Protein AF-A0A3M0KLU4-F1 (afdb_monomer)

Nearest PDB structures (foldseek):
  6gza-assembly1_A  TM=9.338E-01  e=3.106E-05  Murine leukemia virus
  6gza-assembly1_B  TM=9.332E-01  e=1.269E-04  Murine leukemia virus
  6hww-assembly1_A  TM=8.211E-01  e=1.194E-04  Murine leukemia virus
  6hwx-assembly1_A  TM=8.532E-01  e=1.947E-04  Murine leukemia virus

Foldseek 3Di:
DADPLHQLVNVLVVLQVCCVPPVVDHCPDPVNVLVSQVCSLVVDDPQLNVQCVPDPPSSPDDPVVSSVSSNVRSVVVVVVVVVVVVVVVVVVVVVVVVVPPDPDDDDDDDDDDDDDDDDDDDDDPDPFPAAPPPRHGDDYVVPDPVNVVVVVVVVVVVVVVCVVVPPDDDD

Mean predicted aligned error: 17.85 Å

Sequence (171 aa):
MQGKDETPATWLNRLKRNFQLYSSIDPDSPEGQVLLKTQFVTKSWPDIRRKLEKIEDWQEKDVNELLREALKVYLRREEEKTKTKAKIMVAVAREAIQDQNPPNRRSTKSGGGRALPPWKTPGRPGEDRKCFYCGEVGHIRRECQKLSFDEAITKEQDALEKLLKGENNED

InterPro domains:
  IPR001878 Zinc finger, CCHC-type [PF00098] (129-146)
  IPR001878 Zinc finger, CCHC-type [PS50158] (129-146)
  IPR001878 Zinc finger, CCHC-type [SM00343] (130-146)
  IPR003036 Core shell protein Gag P30 [PF02093] (2-74)
  IPR036875 Zinc finger, CCHC-type superfamily [SSF57756] (113-146)
  IPR050462 Retroviral Gag-Pol polyproteins [PTHR33166] (2-148)

pLDDT: mean 75.51, std 19.07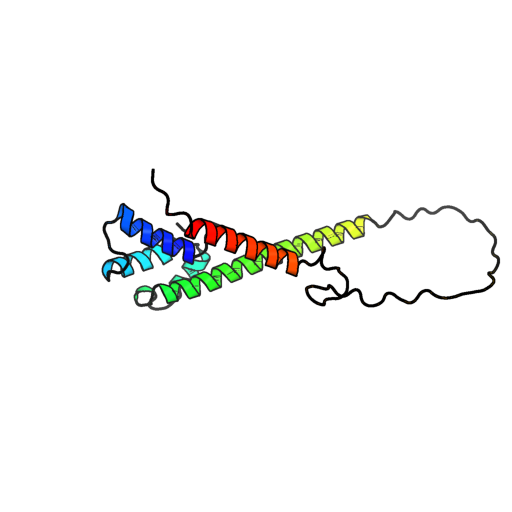, range [30.05, 95.0]

Organism: NCBI:txid333673

Radius of gyration: 29.0 Å; Cα contacts (8 Å, |Δi|>4): 102; chains: 1; bounding box: 78×50×72 Å

Structure (mmCIF, N/CA/C/O backbone):
data_AF-A0A3M0KLU4-F1
#
_entry.id   AF-A0A3M0KLU4-F1
#
loop_
_atom_site.group_PDB
_atom_site.id
_atom_site.type_symbol
_atom_site.label_atom_id
_atom_site.label_alt_id
_atom_site.label_comp_id
_atom_site.label_asym_id
_atom_site.label_entity_id
_atom_site.label_seq_id
_atom_site.pdbx_PDB_ins_code
_atom_site.Cartn_x
_atom_site.Cartn_y
_atom_site.Cartn_z
_atom_site.occupancy
_atom_site.B_iso_or_equiv
_atom_site.auth_seq_id
_atom_site.auth_comp_id
_atom_site.auth_asym_id
_atom_site.auth_atom_id
_atom_site.pdbx_PDB_model_num
ATOM 1 N N . MET A 1 1 ? -11.276 -1.135 -2.687 1.00 83.62 1 MET A N 1
ATOM 2 C CA . MET A 1 1 ? -10.111 -1.995 -2.986 1.00 83.62 1 MET A CA 1
ATOM 3 C C . MET A 1 1 ? -8.923 -1.106 -3.281 1.00 83.62 1 MET A C 1
ATOM 5 O O . MET A 1 1 ? -9.127 -0.023 -3.831 1.00 83.62 1 MET A O 1
ATOM 9 N N . GLN A 1 2 ? -7.732 -1.552 -2.886 1.00 85.06 2 GLN A N 1
ATOM 10 C CA . GLN A 1 2 ? -6.460 -0.902 -3.194 1.00 85.06 2 GLN A CA 1
ATOM 11 C C . GLN A 1 2 ? -6.192 -0.946 -4.709 1.00 85.06 2 GLN A C 1
ATOM 13 O O . GLN A 1 2 ? -6.394 -1.982 -5.347 1.00 85.06 2 GLN A O 1
ATOM 18 N N . GLY A 1 3 ? -5.769 0.176 -5.296 1.00 83.44 3 GLY A N 1
ATOM 19 C CA . GLY A 1 3 ? -5.416 0.280 -6.717 1.00 83.44 3 GLY A CA 1
ATOM 20 C C . GLY A 1 3 ? -4.165 -0.530 -7.087 1.00 83.44 3 GLY A C 1
ATOM 21 O O . GLY A 1 3 ? -3.377 -0.885 -6.216 1.00 83.44 3 GLY A O 1
ATOM 22 N N . LYS A 1 4 ? -3.976 -0.857 -8.376 1.00 79.44 4 LYS A N 1
ATOM 23 C CA . LYS A 1 4 ? -2.871 -1.717 -8.876 1.00 79.44 4 LYS A CA 1
ATOM 24 C C . LYS A 1 4 ? -1.473 -1.186 -8.553 1.00 79.44 4 LYS A C 1
ATOM 26 O O . LYS A 1 4 ? -0.615 -1.973 -8.163 1.00 79.44 4 LYS A O 1
ATOM 31 N N . ASP A 1 5 ? -1.298 0.123 -8.670 1.00 79.88 5 ASP A N 1
ATOM 32 C CA . ASP A 1 5 ? -0.042 0.835 -8.417 1.00 79.88 5 ASP A CA 1
ATOM 33 C C . ASP A 1 5 ? -0.189 1.818 -7.232 1.00 79.88 5 ASP A C 1
ATOM 35 O O . ASP A 1 5 ? 0.628 2.709 -7.028 1.00 79.88 5 ASP A O 1
ATOM 39 N N . GLU A 1 6 ? -1.261 1.679 -6.441 1.00 88.44 6 GLU A N 1
ATOM 40 C CA . GLU A 1 6 ? -1.506 2.522 -5.269 1.00 88.44 6 GLU A CA 1
ATOM 41 C C . GLU A 1 6 ? -0.712 1.993 -4.072 1.00 88.44 6 GLU A C 1
ATOM 43 O O . GLU A 1 6 ? -0.865 0.834 -3.662 1.00 88.44 6 GLU A O 1
ATOM 48 N N . THR A 1 7 ? 0.107 2.854 -3.466 1.00 92.62 7 THR A N 1
ATOM 49 C CA . THR A 1 7 ? 0.863 2.468 -2.274 1.00 92.62 7 THR A CA 1
ATOM 50 C C . THR A 1 7 ? -0.085 2.177 -1.101 1.00 92.62 7 THR A C 1
ATOM 52 O O . THR A 1 7 ? -1.144 2.804 -0.981 1.00 92.62 7 THR A O 1
ATOM 55 N N . PRO A 1 8 ? 0.285 1.268 -0.182 1.00 92.00 8 PRO A N 1
ATOM 56 C CA . PRO A 1 8 ? -0.486 1.024 1.036 1.00 92.00 8 PRO A CA 1
ATOM 57 C C . PRO A 1 8 ? -0.787 2.292 1.855 1.00 92.00 8 PRO A C 1
ATOM 59 O O . PRO A 1 8 ? -1.856 2.390 2.450 1.00 92.00 8 PRO A O 1
ATOM 62 N N . ALA A 1 9 ? 0.112 3.282 1.852 1.00 92.38 9 ALA A N 1
ATOM 63 C CA . ALA A 1 9 ? -0.086 4.548 2.560 1.00 92.38 9 ALA A CA 1
ATOM 64 C C . ALA A 1 9 ? -1.163 5.415 1.893 1.00 92.38 9 ALA A C 1
ATOM 66 O O . ALA A 1 9 ? -2.067 5.916 2.561 1.00 92.38 9 ALA A O 1
ATOM 67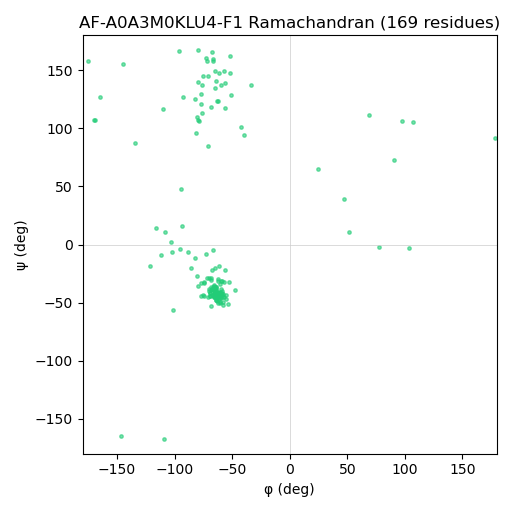 N N . THR A 1 10 ? -1.116 5.539 0.563 1.00 94.12 10 THR A N 1
ATOM 68 C CA . THR A 1 10 ? -2.145 6.245 -0.213 1.00 94.12 10 THR A CA 1
ATOM 69 C C . THR A 1 10 ? -3.515 5.592 -0.019 1.00 94.12 10 THR A C 1
ATOM 71 O O . THR A 1 10 ? -4.505 6.284 0.223 1.00 94.12 10 THR A O 1
ATOM 74 N N . TRP A 1 11 ? -3.555 4.256 -0.027 1.00 93.56 11 TRP A N 1
ATOM 75 C CA . TRP A 1 11 ? -4.765 3.482 0.240 1.00 93.56 11 TRP A CA 1
ATOM 76 C C . TRP A 1 11 ? -5.332 3.738 1.641 1.00 93.56 11 TRP A C 1
ATOM 78 O O . TRP A 1 11 ? -6.535 3.964 1.778 1.00 93.56 11 TRP A O 1
ATOM 88 N N . LEU A 1 12 ? -4.483 3.765 2.673 1.00 93.19 12 LEU A N 1
ATOM 89 C CA . LEU A 1 12 ? -4.901 4.067 4.043 1.00 93.19 12 LEU A CA 1
ATOM 90 C C . LEU A 1 12 ? -5.486 5.482 4.165 1.00 93.19 12 LEU A C 1
ATOM 92 O O . LEU A 1 12 ? -6.552 5.657 4.753 1.00 93.19 12 LEU A O 1
ATOM 96 N N . ASN A 1 13 ? -4.838 6.481 3.566 1.00 92.62 13 ASN A N 1
ATOM 97 C CA . ASN A 1 13 ? -5.328 7.862 3.578 1.00 92.62 13 ASN A CA 1
ATOM 98 C C . ASN A 1 13 ? -6.681 7.991 2.869 1.00 92.62 13 ASN A C 1
ATOM 100 O O . ASN A 1 13 ? -7.589 8.663 3.360 1.00 92.62 13 ASN A O 1
ATOM 104 N N . ARG A 1 14 ? -6.850 7.301 1.736 1.00 93.00 14 ARG A N 1
ATOM 105 C CA . ARG A 1 14 ? -8.124 7.252 1.014 1.00 93.00 14 ARG A CA 1
ATOM 106 C C . ARG A 1 14 ? -9.215 6.556 1.822 1.00 93.00 14 ARG A C 1
ATOM 108 O O . ARG A 1 14 ? -10.357 7.005 1.802 1.00 93.00 14 ARG A O 1
ATOM 115 N N . LEU A 1 15 ? -8.877 5.493 2.552 1.00 92.19 15 LEU A N 1
ATOM 116 C CA . LEU A 1 15 ? -9.804 4.859 3.487 1.00 92.19 15 LEU A CA 1
ATOM 117 C C . LEU A 1 15 ? -10.243 5.832 4.583 1.00 92.19 15 LEU A C 1
ATOM 119 O O . LEU A 1 15 ? -11.445 5.999 4.759 1.00 92.19 15 LEU A O 1
ATOM 123 N N . LYS A 1 16 ? -9.313 6.520 5.256 1.00 91.38 16 LYS A N 1
ATOM 124 C CA . LYS A 1 16 ? -9.658 7.518 6.284 1.00 91.38 16 LYS A CA 1
ATOM 125 C C . LYS A 1 16 ? -10.600 8.600 5.739 1.00 91.38 16 LYS A C 1
ATOM 127 O O . LYS A 1 16 ? -11.644 8.852 6.334 1.00 91.38 16 LYS A O 1
ATOM 132 N N . ARG A 1 17 ? -10.300 9.152 4.556 1.00 91.44 17 ARG A N 1
ATOM 133 C CA . ARG A 1 17 ? -11.172 10.129 3.874 1.00 91.44 17 ARG A CA 1
ATOM 134 C C . ARG A 1 17 ? -12.555 9.562 3.550 1.00 91.44 17 ARG A C 1
ATOM 136 O O . ARG A 1 17 ? -13.554 10.242 3.742 1.00 91.44 17 ARG A O 1
ATOM 143 N N . ASN A 1 18 ? -12.644 8.314 3.092 1.00 91.50 18 ASN A N 1
ATOM 144 C CA . ASN A 1 18 ? -13.935 7.690 2.790 1.00 91.50 18 ASN A CA 1
ATOM 145 C C . ASN A 1 18 ? -14.816 7.524 4.034 1.00 91.50 18 ASN A C 1
ATOM 147 O O . ASN A 1 18 ? -16.031 7.671 3.935 1.00 91.50 18 ASN A O 1
ATOM 151 N N . PHE A 1 19 ? -14.230 7.214 5.190 1.00 89.31 19 PHE A N 1
ATOM 152 C CA . PHE A 1 19 ? -14.987 7.090 6.438 1.00 89.31 19 PHE A CA 1
ATOM 153 C C . PHE A 1 19 ? -15.579 8.436 6.856 1.00 89.31 19 PHE A C 1
ATOM 155 O O . PHE A 1 19 ? -16.765 8.502 7.182 1.00 89.31 19 PHE A O 1
ATOM 162 N N . GLN A 1 20 ? -14.783 9.500 6.726 1.00 88.69 20 GLN A N 1
ATOM 163 C CA . GLN A 1 20 ? -15.208 10.873 6.991 1.00 88.69 20 GLN A CA 1
ATOM 164 C C . GLN A 1 20 ? -16.315 11.333 6.030 1.00 88.69 20 GLN A C 1
ATOM 166 O O . GLN A 1 20 ? -17.288 11.937 6.466 1.00 88.69 20 GLN A O 1
ATOM 171 N N . LEU A 1 21 ? -16.196 11.020 4.735 1.00 88.06 21 LEU A N 1
ATOM 172 C CA . LEU A 1 21 ? -17.136 11.491 3.711 1.00 88.06 21 LEU A CA 1
ATOM 173 C C . LEU A 1 21 ? -18.444 10.697 3.651 1.00 88.06 21 LEU A C 1
ATOM 175 O O . LEU A 1 21 ? -19.489 11.271 3.360 1.00 88.06 21 LEU A O 1
ATOM 179 N N . TYR A 1 22 ? -18.395 9.381 3.876 1.00 85.38 22 TYR A N 1
ATOM 180 C CA . TYR A 1 22 ? -19.521 8.495 3.554 1.00 85.38 22 TYR A CA 1
ATOM 181 C C . TYR A 1 22 ? -20.073 7.706 4.738 1.00 85.38 22 TYR A C 1
ATOM 183 O O . TYR A 1 22 ? -21.181 7.187 4.635 1.00 85.38 22 TYR A O 1
ATOM 191 N N . SER A 1 23 ? -19.325 7.570 5.836 1.00 78.31 23 SER A N 1
ATOM 192 C CA . SER A 1 23 ? -19.722 6.693 6.943 1.00 78.31 23 SER A CA 1
ATOM 193 C C . SER A 1 23 ? -20.087 7.439 8.222 1.00 78.31 23 SER A C 1
ATOM 195 O O . SER A 1 23 ? -20.572 6.792 9.145 1.00 78.31 23 SER A O 1
ATOM 197 N N . SER A 1 24 ? -19.854 8.756 8.320 1.00 82.31 24 SER A N 1
ATOM 198 C CA . SER A 1 24 ? -19.978 9.554 9.562 1.00 82.31 24 SER A CA 1
ATOM 199 C C . SER A 1 24 ? -19.213 8.991 10.777 1.00 82.31 24 SER A C 1
ATOM 201 O O . SER A 1 24 ? -19.393 9.456 11.896 1.00 82.31 24 SER A O 1
ATOM 203 N N . ILE A 1 25 ? -18.353 7.991 10.558 1.00 87.12 25 ILE A N 1
ATOM 204 C CA . ILE A 1 25 ? -17.528 7.355 11.581 1.00 87.12 25 ILE A CA 1
ATOM 205 C C . ILE A 1 25 ? -16.195 8.084 11.588 1.00 87.12 25 ILE A C 1
ATOM 207 O O . ILE A 1 25 ? -15.544 8.199 10.545 1.00 87.12 25 ILE A O 1
ATOM 211 N N . ASP A 1 26 ? -15.784 8.538 12.767 1.00 87.69 26 ASP A N 1
ATOM 212 C CA . ASP A 1 26 ? -14.455 9.098 12.954 1.00 87.69 26 ASP A CA 1
ATOM 213 C C . ASP A 1 26 ? -13.406 7.977 12.821 1.00 87.69 26 ASP A C 1
ATOM 215 O O . ASP A 1 26 ? -13.436 7.020 13.599 1.00 87.69 26 ASP A O 1
ATOM 219 N N . PRO A 1 27 ? -12.486 8.040 11.837 1.00 86.88 27 PRO A N 1
ATOM 220 C CA . PRO A 1 27 ? -11.443 7.031 11.669 1.00 86.88 27 PRO A CA 1
ATOM 221 C C . PRO A 1 27 ? -10.496 6.916 12.870 1.00 86.88 27 PRO A C 1
ATOM 223 O O . PRO A 1 27 ? -9.805 5.901 12.972 1.00 86.88 27 PRO A O 1
ATOM 226 N N . ASP A 1 28 ? -10.446 7.923 13.745 1.00 86.94 28 ASP A N 1
ATOM 227 C CA . ASP A 1 28 ? -9.604 7.905 14.938 1.00 86.94 28 ASP A CA 1
ATOM 228 C C . ASP A 1 28 ? -10.364 7.438 16.204 1.00 86.94 28 ASP A C 1
ATOM 230 O O . ASP A 1 28 ? -9.730 7.206 17.236 1.00 86.94 28 ASP A O 1
ATOM 234 N N . SER A 1 29 ? -11.682 7.182 16.123 1.00 91.19 29 SER A N 1
ATOM 235 C CA . SER A 1 29 ? -12.431 6.528 17.209 1.00 91.19 29 SER A CA 1
ATOM 236 C C . SER A 1 29 ? -12.073 5.037 17.331 1.00 91.19 29 SER A C 1
ATOM 238 O O . SER A 1 29 ? -11.635 4.422 16.353 1.00 91.19 29 SER A O 1
ATOM 240 N N . PRO A 1 30 ? -12.290 4.399 18.498 1.00 89.62 30 PRO A N 1
ATOM 241 C CA . PRO A 1 30 ? -12.036 2.967 18.678 1.00 89.62 30 PRO A CA 1
ATOM 242 C C . PRO A 1 30 ? -12.779 2.083 17.662 1.00 89.62 30 PRO A C 1
ATOM 244 O O . PRO A 1 30 ? -12.196 1.173 17.069 1.00 89.62 30 PRO A O 1
ATOM 247 N N . GLU A 1 31 ? -14.051 2.378 17.403 1.00 89.50 31 GLU A N 1
ATOM 248 C CA . GLU A 1 31 ? -14.897 1.656 16.449 1.00 89.50 31 GLU A CA 1
ATOM 249 C C . GLU A 1 31 ? -14.433 1.905 15.009 1.00 89.50 31 GLU A C 1
ATOM 251 O O . GLU A 1 31 ? -14.342 0.972 14.201 1.00 89.50 31 GLU A O 1
ATOM 256 N N . GLY A 1 32 ? -14.081 3.159 14.702 1.00 91.38 32 GLY A N 1
ATOM 257 C CA . GLY A 1 32 ? -13.517 3.557 13.420 1.00 91.38 32 GLY A CA 1
ATOM 258 C C . GLY A 1 32 ? -12.210 2.842 13.120 1.00 91.38 32 GLY A C 1
ATOM 259 O O . GLY A 1 32 ? -12.055 2.310 12.024 1.00 91.38 32 GLY A O 1
ATOM 260 N N . GLN A 1 33 ? -11.316 2.722 14.100 1.00 91.62 33 GLN A N 1
ATOM 261 C CA . GLN A 1 33 ? -10.042 2.014 13.971 1.00 91.62 33 GLN A CA 1
ATOM 262 C C . GLN A 1 33 ? -10.226 0.520 13.691 1.00 91.62 33 GLN A C 1
ATOM 264 O O . GLN A 1 33 ? -9.534 -0.040 12.837 1.00 91.62 33 GLN A O 1
ATOM 269 N N . VAL A 1 34 ? -11.169 -0.145 14.365 1.00 92.44 34 VAL A N 1
ATOM 270 C CA . VAL A 1 34 ? -11.466 -1.569 14.118 1.00 92.44 34 VAL A CA 1
ATOM 271 C C . VAL A 1 34 ? -11.942 -1.777 12.681 1.00 92.44 34 VAL A C 1
ATOM 273 O O . VAL A 1 34 ? -11.440 -2.654 11.964 1.00 92.44 34 VAL A O 1
ATOM 276 N N . LEU A 1 35 ? -12.875 -0.941 12.222 1.00 92.69 35 LEU A N 1
ATOM 277 C CA . LEU A 1 35 ? -13.406 -1.031 10.867 1.00 92.69 35 LEU A CA 1
ATOM 278 C C . LEU A 1 35 ? -12.362 -0.604 9.820 1.00 92.69 35 LEU A C 1
ATOM 280 O O . LEU A 1 35 ? -12.246 -1.254 8.780 1.00 92.69 35 LEU A O 1
ATOM 284 N N . LEU A 1 36 ? -11.550 0.417 10.106 1.00 93.12 36 LEU A N 1
ATOM 285 C CA . LEU A 1 36 ? -10.457 0.891 9.257 1.00 93.12 36 LEU A CA 1
ATOM 286 C C . LEU A 1 36 ? -9.418 -0.209 9.044 1.00 93.12 36 LEU A C 1
ATOM 288 O O . LEU A 1 36 ? -9.086 -0.506 7.897 1.00 93.12 36 LEU A O 1
ATOM 292 N N . LYS A 1 37 ? -8.955 -0.865 10.115 1.00 94.00 37 LYS A N 1
ATOM 293 C CA . LYS A 1 37 ? -8.020 -2.000 10.038 1.00 94.00 37 LYS A CA 1
ATOM 294 C C . LYS A 1 37 ? -8.618 -3.160 9.252 1.00 94.00 37 LYS A C 1
ATOM 296 O O . LYS A 1 37 ? -7.977 -3.690 8.343 1.00 94.00 37 LYS A O 1
ATOM 301 N N . THR A 1 38 ? -9.872 -3.506 9.535 1.00 94.38 38 THR A N 1
ATOM 302 C CA . THR A 1 38 ? -10.587 -4.567 8.814 1.00 94.38 38 THR A CA 1
ATOM 303 C C . THR A 1 38 ? -10.663 -4.272 7.321 1.00 94.38 38 THR A C 1
ATOM 305 O O . THR A 1 38 ? -10.374 -5.136 6.487 1.00 94.38 38 THR A O 1
ATOM 308 N N . GLN A 1 39 ? -10.998 -3.035 6.956 1.00 94.06 39 GLN A N 1
ATOM 309 C CA . GLN A 1 39 ? -11.126 -2.643 5.562 1.00 94.06 39 GLN A CA 1
ATOM 310 C C . GLN A 1 39 ? -9.769 -2.487 4.873 1.00 94.06 39 GLN A C 1
ATOM 312 O O . GLN A 1 39 ? -9.633 -2.837 3.700 1.00 94.06 39 GLN A O 1
ATOM 317 N N . PHE A 1 40 ? -8.748 -2.045 5.607 1.00 95.00 40 PHE A N 1
ATOM 318 C CA . PHE A 1 40 ? -7.370 -2.010 5.142 1.00 95.00 40 PHE A CA 1
ATOM 319 C C . PHE A 1 40 ? -6.907 -3.409 4.737 1.00 95.00 40 PHE A C 1
ATOM 321 O O . PHE A 1 40 ? -6.492 -3.583 3.595 1.00 95.00 40 PHE A O 1
ATOM 328 N N . VAL A 1 41 ? -7.067 -4.421 5.593 1.00 94.62 41 VAL A N 1
ATOM 329 C CA . VAL A 1 41 ? -6.631 -5.799 5.305 1.00 94.62 41 VAL A CA 1
ATOM 330 C C . VAL A 1 41 ? -7.466 -6.451 4.203 1.00 94.62 41 VAL A C 1
ATOM 332 O O . VAL A 1 41 ? -6.922 -6.926 3.205 1.00 94.62 41 VAL A O 1
ATOM 335 N N . THR A 1 42 ? -8.793 -6.456 4.338 1.00 94.25 42 THR A N 1
ATOM 336 C CA . THR A 1 42 ? -9.679 -7.224 3.440 1.00 94.25 42 THR A CA 1
ATOM 337 C C . THR A 1 42 ? -9.726 -6.680 2.012 1.00 94.25 42 THR A C 1
ATOM 339 O O . THR A 1 42 ? -9.944 -7.446 1.070 1.00 94.25 42 THR A O 1
ATOM 342 N N . LYS A 1 43 ? -9.516 -5.369 1.830 1.00 94.75 43 LYS A N 1
ATOM 343 C CA . LYS A 1 43 ? -9.535 -4.699 0.519 1.00 94.75 43 LYS A CA 1
ATOM 344 C C . LYS A 1 43 ? -8.137 -4.379 -0.022 1.00 94.75 43 LYS A C 1
ATOM 346 O O . LYS A 1 43 ? -8.060 -3.773 -1.096 1.00 94.75 43 LYS A O 1
ATOM 351 N N . SER A 1 44 ? -7.074 -4.760 0.691 1.00 94.69 44 SER A N 1
ATOM 352 C CA . SER A 1 44 ? -5.696 -4.734 0.183 1.00 94.69 44 SER A CA 1
ATOM 353 C C . SER A 1 44 ? -5.488 -5.755 -0.935 1.00 94.69 44 SER A C 1
ATOM 355 O O . SER A 1 44 ? -6.290 -6.673 -1.132 1.00 94.69 44 SER A O 1
ATOM 357 N N . TRP A 1 45 ? -4.378 -5.616 -1.663 1.00 93.62 45 TRP A N 1
ATOM 358 C CA . TRP A 1 45 ? -3.981 -6.606 -2.665 1.00 93.62 45 TRP A CA 1
ATOM 359 C C . TRP A 1 45 ? -3.823 -8.017 -2.082 1.00 93.62 45 TRP A C 1
ATOM 361 O O . TRP A 1 45 ? -3.412 -8.149 -0.931 1.00 93.62 45 TRP A O 1
ATOM 371 N N . PRO A 1 46 ? -4.072 -9.090 -2.862 1.00 93.25 46 PRO A N 1
ATOM 372 C CA . PRO A 1 46 ? -4.056 -10.458 -2.346 1.00 93.25 46 PRO A CA 1
ATOM 373 C C . PRO A 1 46 ? -2.759 -10.915 -1.668 1.00 93.25 46 PRO A C 1
ATOM 375 O O . PRO A 1 46 ? -2.819 -11.758 -0.783 1.00 93.25 46 PRO A O 1
ATOM 378 N N . ASP A 1 47 ? -1.590 -10.441 -2.088 1.00 92.62 47 ASP A N 1
ATOM 379 C CA . ASP A 1 47 ? -0.295 -10.750 -1.459 1.00 92.62 47 ASP A CA 1
ATOM 380 C C . ASP A 1 47 ? -0.085 -9.996 -0.138 1.00 92.62 47 ASP A C 1
ATOM 382 O O . ASP A 1 47 ? 0.337 -10.605 0.843 1.00 92.62 47 ASP A O 1
ATOM 386 N N . ILE A 1 48 ? -0.428 -8.705 -0.094 1.00 93.69 48 ILE A N 1
ATOM 387 C CA . ILE A 1 48 ? -0.424 -7.878 1.116 1.00 93.69 48 ILE A CA 1
ATOM 388 C C . ILE A 1 48 ? -1.418 -8.461 2.114 1.00 93.69 48 ILE A C 1
ATOM 390 O O . ILE A 1 48 ? -1.049 -8.763 3.242 1.00 93.69 48 ILE A O 1
ATOM 394 N N . ARG A 1 49 ? -2.651 -8.718 1.676 1.00 94.56 49 ARG A N 1
ATOM 395 C CA . ARG A 1 49 ? -3.697 -9.354 2.475 1.00 94.56 49 ARG A CA 1
ATOM 396 C C . ARG A 1 49 ? -3.217 -10.681 3.063 1.00 94.56 49 ARG A C 1
ATOM 398 O O . ARG A 1 49 ? -3.263 -10.843 4.274 1.00 94.56 49 ARG A O 1
ATOM 405 N N . ARG A 1 50 ? -2.657 -11.580 2.241 1.00 94.62 50 ARG A N 1
ATOM 406 C CA . ARG A 1 50 ? -2.078 -12.856 2.706 1.00 94.62 50 ARG A CA 1
ATOM 407 C C . ARG A 1 50 ? -0.954 -12.676 3.727 1.00 94.62 50 ARG A C 1
ATOM 409 O O . ARG A 1 50 ? -0.745 -13.560 4.552 1.00 94.62 50 ARG A O 1
ATOM 416 N N . LYS A 1 51 ? -0.179 -11.591 3.647 1.00 94.44 51 LYS A N 1
ATOM 417 C CA . LYS A 1 51 ? 0.863 -11.280 4.632 1.00 94.44 51 LYS A CA 1
ATOM 418 C C . LYS A 1 51 ? 0.259 -10.771 5.938 1.00 94.44 51 LYS A C 1
ATOM 420 O O . LYS A 1 51 ? 0.701 -11.222 6.987 1.00 94.44 51 LYS A O 1
ATOM 425 N N . LEU A 1 52 ? -0.719 -9.868 5.868 1.00 94.88 52 LEU A N 1
ATOM 426 C CA . LEU A 1 52 ? -1.364 -9.273 7.039 1.00 94.88 52 LEU A CA 1
ATOM 427 C C . LEU A 1 52 ? -2.233 -10.285 7.795 1.00 94.88 52 LEU A C 1
ATOM 429 O O . LEU A 1 52 ? -2.153 -10.343 9.011 1.00 94.88 52 LEU A O 1
ATOM 433 N N . GLU A 1 53 ? -2.971 -11.150 7.094 1.00 93.44 53 GLU A N 1
ATOM 434 C CA . GLU A 1 53 ? -3.780 -12.222 7.707 1.00 93.44 53 GLU A CA 1
ATOM 435 C C . GLU A 1 53 ? -2.932 -13.278 8.440 1.00 93.44 53 GLU A C 1
ATOM 437 O O . GLU A 1 53 ? -3.448 -13.992 9.291 1.00 93.44 53 GLU A O 1
ATOM 442 N N . LYS A 1 54 ? -1.634 -13.391 8.125 1.00 94.62 54 LYS A N 1
ATOM 443 C CA . LYS A 1 54 ? -0.696 -14.279 8.836 1.00 94.62 54 LYS A CA 1
ATOM 444 C C . LYS A 1 54 ? -0.143 -13.680 10.124 1.00 94.62 54 LYS A C 1
ATOM 446 O O . LYS A 1 54 ? 0.550 -14.379 10.856 1.00 94.62 54 LYS A O 1
ATOM 451 N N . ILE A 1 55 ? -0.347 -12.387 10.347 1.00 92.38 55 ILE A N 1
ATOM 452 C CA . ILE A 1 55 ? 0.067 -11.743 11.583 1.00 92.38 55 ILE A CA 1
ATOM 453 C C . ILE A 1 55 ? -0.965 -12.130 12.644 1.00 92.38 55 ILE A C 1
ATOM 455 O O . ILE A 1 55 ? -2.153 -11.867 12.474 1.00 92.38 55 ILE A O 1
ATOM 459 N N . GLU A 1 56 ? -0.505 -12.777 13.710 1.00 87.31 56 GLU A N 1
ATOM 460 C CA . GLU A 1 56 ? -1.341 -13.121 14.861 1.00 87.31 56 GLU A CA 1
ATOM 461 C C . GLU A 1 56 ? -1.924 -11.844 15.479 1.00 87.31 56 GLU A C 1
ATOM 463 O O . GLU A 1 56 ? -1.246 -10.810 15.533 1.00 87.31 56 GLU A O 1
ATOM 468 N N . ASP A 1 57 ? -3.210 -11.903 15.826 1.00 91.81 57 ASP A N 1
ATOM 469 C CA . ASP A 1 57 ? -3.980 -10.804 16.413 1.00 91.81 57 ASP A CA 1
ATOM 470 C C . ASP A 1 57 ? -3.813 -9.461 15.686 1.00 91.81 57 ASP A C 1
ATOM 472 O O . ASP A 1 57 ? -3.767 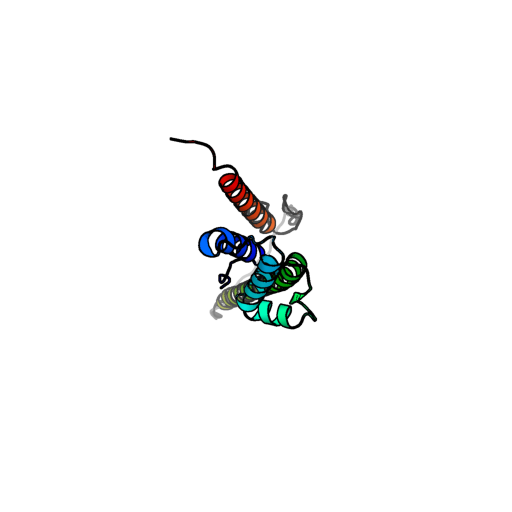-8.387 16.285 1.00 91.81 57 ASP A O 1
ATOM 476 N N . TRP A 1 58 ? -3.754 -9.485 14.347 1.00 92.44 58 TRP A N 1
ATOM 477 C CA . TRP A 1 58 ? -3.610 -8.267 13.539 1.00 92.44 58 TRP A CA 1
ATOM 478 C C . TRP A 1 58 ? -4.714 -7.227 13.801 1.00 92.44 58 TRP A C 1
ATOM 480 O O . TRP A 1 58 ? -4.512 -6.041 13.539 1.00 92.44 58 TRP A O 1
ATOM 490 N N . GLN A 1 59 ? -5.868 -7.652 14.324 1.00 91.31 59 GLN A N 1
ATOM 491 C CA . GLN A 1 59 ? -6.963 -6.777 14.745 1.00 91.31 59 GLN A CA 1
ATOM 492 C C . GLN A 1 59 ? -6.635 -5.966 16.002 1.00 91.31 59 GLN A C 1
ATOM 494 O O . GLN A 1 59 ? -7.151 -4.858 16.140 1.00 91.31 59 GLN A O 1
ATOM 499 N N . GLU A 1 60 ? -5.775 -6.465 16.886 1.00 90.38 60 GLU A N 1
ATOM 500 C CA . GLU A 1 60 ? -5.325 -5.752 18.088 1.00 90.38 60 GLU A CA 1
ATOM 501 C C . GLU A 1 60 ? -4.135 -4.833 17.798 1.00 90.38 60 GLU A C 1
ATOM 503 O O . GLU A 1 60 ? -3.910 -3.850 18.500 1.00 90.38 60 GLU A O 1
ATOM 508 N N . LYS A 1 61 ? -3.418 -5.087 16.700 1.00 90.94 61 LYS A N 1
ATOM 509 C CA . LYS A 1 61 ? -2.280 -4.267 16.278 1.00 90.94 61 LYS A CA 1
ATOM 510 C C . LYS A 1 61 ? -2.671 -2.859 15.857 1.00 90.94 61 LYS A C 1
ATOM 512 O O . LYS A 1 61 ? -3.801 -2.578 15.442 1.00 90.94 61 LYS A O 1
ATOM 517 N N . ASP A 1 62 ? -1.682 -1.974 15.917 1.00 90.94 62 ASP A N 1
ATOM 518 C CA . ASP A 1 62 ? -1.812 -0.609 15.430 1.00 90.94 62 ASP A CA 1
ATOM 519 C C . ASP A 1 62 ? -1.866 -0.569 13.895 1.00 90.94 62 ASP A C 1
ATOM 521 O O . ASP A 1 62 ? -1.182 -1.327 13.196 1.00 90.94 62 ASP A O 1
ATOM 525 N N . VAL A 1 63 ? -2.652 0.363 13.352 1.00 91.12 63 VAL A N 1
ATOM 526 C CA . VAL A 1 63 ? -2.799 0.522 11.900 1.00 91.12 63 VAL A CA 1
ATOM 527 C C . VAL A 1 63 ? -1.462 0.831 11.217 1.00 91.12 63 VAL A C 1
ATOM 529 O O . VAL A 1 63 ? -1.225 0.374 10.097 1.00 91.12 63 VAL A O 1
ATOM 532 N N . ASN A 1 64 ? -0.540 1.524 11.895 1.00 89.75 64 ASN A N 1
ATOM 533 C CA . ASN A 1 64 ? 0.787 1.808 11.355 1.00 89.75 64 ASN A CA 1
ATOM 534 C C . ASN A 1 64 ? 1.672 0.559 11.311 1.00 89.75 64 ASN A C 1
ATOM 536 O O . ASN A 1 64 ? 2.546 0.455 10.452 1.00 89.75 64 ASN A O 1
ATOM 540 N N . GLU A 1 65 ? 1.465 -0.408 12.207 1.00 91.50 65 GLU A N 1
ATOM 541 C CA . GLU A 1 65 ? 2.186 -1.680 12.156 1.00 91.50 65 GLU A CA 1
ATOM 542 C C . GLU A 1 65 ? 1.749 -2.508 10.944 1.00 91.50 65 GLU A C 1
ATOM 544 O O . GLU A 1 65 ? 2.595 -2.988 10.184 1.00 91.50 65 GLU A O 1
ATOM 549 N N . LEU A 1 66 ? 0.437 -2.577 10.697 1.00 93.44 66 LEU A N 1
ATOM 550 C CA . LEU A 1 66 ? -0.112 -3.195 9.488 1.00 93.44 66 LEU A CA 1
ATOM 551 C C . LEU A 1 66 ? 0.380 -2.475 8.227 1.00 93.44 66 LEU A C 1
ATOM 553 O O . LEU A 1 66 ? 0.758 -3.121 7.248 1.00 93.44 66 LEU A O 1
ATOM 557 N N . LEU A 1 67 ? 0.439 -1.141 8.255 1.00 93.44 67 LEU A N 1
ATOM 558 C CA . LEU A 1 67 ? 0.961 -0.340 7.152 1.00 93.44 67 LEU A CA 1
ATOM 559 C C . LEU A 1 67 ? 2.435 -0.654 6.856 1.00 93.44 67 LEU A C 1
ATOM 561 O O . LEU A 1 67 ? 2.796 -0.822 5.690 1.00 93.44 67 LEU A O 1
ATOM 565 N N . ARG A 1 68 ? 3.287 -0.770 7.883 1.00 90.44 68 ARG A N 1
ATOM 566 C CA . ARG A 1 68 ? 4.713 -1.109 7.720 1.00 90.44 68 ARG A CA 1
ATOM 567 C C . ARG A 1 68 ? 4.904 -2.467 7.048 1.00 90.44 68 ARG A C 1
ATOM 569 O O . ARG A 1 68 ? 5.698 -2.585 6.113 1.00 90.44 68 ARG A O 1
ATOM 576 N N . GLU A 1 69 ? 4.165 -3.485 7.482 1.00 93.38 69 GLU A N 1
ATOM 577 C CA . GLU A 1 69 ? 4.236 -4.814 6.864 1.00 93.38 69 GLU A CA 1
ATOM 578 C C . GLU A 1 69 ? 3.678 -4.815 5.434 1.00 93.38 69 GLU A C 1
ATOM 580 O O . GLU A 1 69 ? 4.268 -5.433 4.542 1.00 93.38 69 GLU A O 1
ATOM 585 N N . ALA A 1 70 ? 2.606 -4.062 5.174 1.00 93.19 70 ALA A N 1
ATOM 586 C CA . ALA A 1 70 ? 2.068 -3.889 3.828 1.00 93.19 70 ALA A CA 1
ATOM 587 C C . ALA A 1 70 ? 3.071 -3.210 2.881 1.00 93.19 70 ALA A C 1
ATOM 589 O O . ALA A 1 70 ? 3.268 -3.673 1.754 1.00 93.19 70 ALA A O 1
ATOM 590 N N . LEU A 1 71 ? 3.745 -2.148 3.338 1.00 92.38 71 LEU A N 1
ATOM 591 C CA . LEU A 1 71 ? 4.771 -1.438 2.567 1.00 92.38 71 LEU A CA 1
ATOM 592 C C . LEU A 1 71 ? 5.953 -2.345 2.227 1.00 92.38 71 LEU A C 1
ATOM 594 O O . LEU A 1 71 ? 6.416 -2.341 1.089 1.00 92.38 71 LEU A O 1
ATOM 598 N N . LYS A 1 72 ? 6.400 -3.180 3.170 1.00 92.00 72 LYS A N 1
ATOM 599 C CA . LYS A 1 72 ? 7.477 -4.152 2.935 1.00 92.00 72 LYS A CA 1
ATOM 600 C C . LYS A 1 72 ? 7.140 -5.116 1.791 1.00 92.00 72 LYS A C 1
ATOM 602 O O . LYS A 1 72 ? 7.988 -5.392 0.945 1.00 92.00 72 LYS A O 1
ATOM 607 N N . VAL A 1 73 ? 5.902 -5.615 1.741 1.00 92.56 73 VAL A N 1
ATOM 608 C CA . VAL A 1 73 ? 5.442 -6.497 0.653 1.00 92.56 73 VAL A CA 1
ATOM 609 C C . VAL A 1 73 ? 5.328 -5.741 -0.668 1.00 92.56 73 VAL A C 1
ATOM 611 O O . VAL A 1 73 ? 5.786 -6.246 -1.692 1.00 92.56 73 VAL A O 1
ATOM 614 N N . TYR A 1 74 ? 4.765 -4.532 -0.643 1.00 91.94 74 TYR A N 1
ATOM 615 C CA . TYR A 1 74 ? 4.636 -3.682 -1.826 1.00 91.94 74 TYR A CA 1
ATOM 616 C C . TYR A 1 74 ? 5.998 -3.377 -2.465 1.00 91.94 74 TYR A C 1
ATOM 618 O O . TYR A 1 74 ? 6.185 -3.600 -3.658 1.00 91.94 74 TYR A O 1
ATOM 626 N N . LEU A 1 75 ? 6.977 -2.944 -1.667 1.00 90.12 75 LEU A N 1
ATOM 627 C CA . LEU A 1 75 ? 8.316 -2.618 -2.159 1.00 90.12 75 LEU A CA 1
ATOM 628 C C . LEU A 1 75 ? 9.037 -3.848 -2.712 1.00 90.12 75 LEU A C 1
ATOM 630 O O . LEU A 1 75 ? 9.626 -3.776 -3.786 1.00 90.12 75 LEU A O 1
ATOM 634 N N . ARG A 1 76 ? 8.919 -5.003 -2.044 1.00 89.88 76 ARG A N 1
ATOM 635 C CA . ARG A 1 76 ? 9.473 -6.267 -2.553 1.00 89.88 76 ARG A CA 1
ATOM 636 C C . ARG A 1 76 ? 8.879 -6.648 -3.913 1.00 89.88 76 ARG A C 1
ATOM 638 O O . ARG A 1 76 ? 9.586 -7.162 -4.775 1.00 89.88 76 ARG A O 1
ATOM 645 N N . ARG A 1 77 ? 7.581 -6.414 -4.120 1.00 88.06 77 ARG A N 1
ATOM 646 C CA . ARG A 1 77 ? 6.924 -6.645 -5.413 1.00 88.06 77 ARG A CA 1
ATOM 647 C C . ARG A 1 77 ? 7.463 -5.697 -6.488 1.00 88.06 77 ARG A C 1
ATOM 649 O O . ARG A 1 77 ? 7.742 -6.153 -7.596 1.00 88.06 77 ARG A O 1
ATOM 656 N N . GLU A 1 78 ? 7.605 -4.410 -6.182 1.00 87.12 78 GLU A N 1
ATOM 657 C CA . GLU A 1 78 ? 8.141 -3.436 -7.140 1.00 87.12 78 GLU A CA 1
ATOM 658 C C . GLU A 1 78 ? 9.607 -3.730 -7.494 1.00 87.12 78 GLU A C 1
ATOM 660 O O . GLU A 1 78 ? 9.982 -3.645 -8.663 1.00 87.12 78 GLU A O 1
ATOM 665 N N . GLU A 1 79 ? 10.415 -4.192 -6.538 1.00 85.69 79 GLU A N 1
ATOM 666 C CA . GLU A 1 79 ? 11.780 -4.666 -6.794 1.00 85.69 79 GLU A CA 1
ATOM 667 C C . GLU A 1 79 ? 11.808 -5.881 -7.741 1.00 85.69 79 GLU A C 1
ATOM 669 O O . GLU A 1 79 ? 12.570 -5.916 -8.706 1.00 85.69 79 GLU A O 1
ATOM 674 N N . GLU A 1 80 ? 10.935 -6.872 -7.544 1.00 85.06 80 GLU A N 1
ATOM 675 C CA . GLU A 1 80 ? 10.855 -8.019 -8.459 1.00 85.06 80 GLU A CA 1
ATOM 676 C C . GLU A 1 80 ? 10.362 -7.613 -9.859 1.00 85.06 80 GLU A C 1
ATOM 678 O O . GLU A 1 80 ? 10.842 -8.135 -10.872 1.00 85.06 80 GLU A O 1
ATOM 683 N N . LYS A 1 81 ? 9.451 -6.637 -9.951 1.00 84.06 81 LYS A N 1
ATOM 684 C CA . LYS A 1 81 ? 8.967 -6.076 -11.222 1.00 84.06 81 LYS A CA 1
ATOM 685 C C . LYS A 1 81 ? 10.091 -5.352 -11.968 1.00 84.06 81 LYS A C 1
ATOM 687 O O . LYS A 1 81 ? 10.256 -5.577 -13.169 1.00 84.06 81 LYS A O 1
ATOM 692 N N . THR A 1 82 ? 10.891 -4.529 -11.286 1.00 82.44 82 THR A N 1
ATOM 693 C CA . THR A 1 82 ? 12.041 -3.832 -11.895 1.00 82.44 82 THR A CA 1
ATOM 694 C C . THR A 1 82 ? 13.141 -4.809 -12.298 1.00 82.44 82 THR A C 1
ATOM 696 O O . THR A 1 82 ? 13.622 -4.754 -13.429 1.00 82.44 82 THR A O 1
ATOM 699 N N . LYS A 1 83 ? 13.465 -5.786 -11.446 1.00 85.75 83 LYS A N 1
ATOM 700 C CA . LYS A 1 83 ? 14.427 -6.855 -11.744 1.00 85.75 83 LYS A CA 1
ATOM 701 C C . LYS A 1 83 ? 14.006 -7.705 -12.940 1.00 85.75 83 LYS A C 1
ATOM 703 O O . LYS A 1 83 ? 14.837 -8.041 -13.782 1.00 85.75 83 LYS A O 1
ATOM 708 N N . THR A 1 84 ? 12.724 -8.047 -13.043 1.00 84.38 84 THR A N 1
ATOM 709 C CA . THR A 1 84 ? 12.192 -8.810 -14.182 1.00 84.38 84 THR A CA 1
ATOM 710 C C . THR A 1 84 ? 12.278 -8.000 -15.471 1.00 84.38 84 THR A C 1
ATOM 712 O O . THR A 1 84 ? 12.770 -8.511 -16.475 1.00 84.38 84 THR A O 1
ATOM 715 N N . LYS A 1 85 ? 11.896 -6.717 -15.437 1.00 81.44 85 LYS A N 1
ATOM 716 C CA . LYS A 1 85 ? 12.070 -5.805 -16.578 1.00 81.4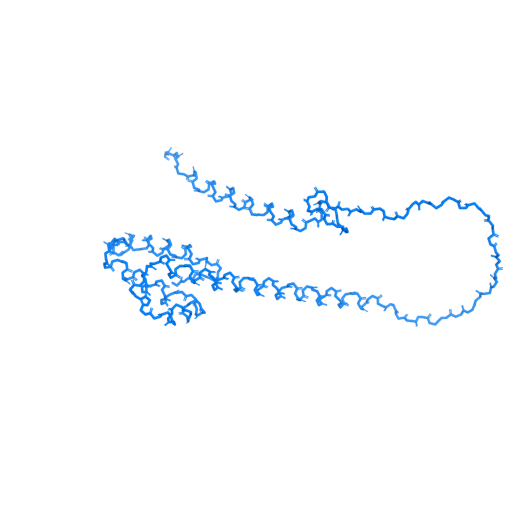4 85 LYS A CA 1
ATOM 717 C C . LYS A 1 85 ? 13.537 -5.712 -17.009 1.00 81.44 85 LYS A C 1
ATOM 719 O O . LYS A 1 85 ? 13.820 -5.849 -18.194 1.00 81.44 85 LYS A O 1
ATOM 724 N N . ALA A 1 86 ? 14.466 -5.562 -16.062 1.00 85.19 86 ALA A N 1
ATOM 725 C CA . ALA A 1 86 ? 15.899 -5.514 -16.345 1.00 85.19 86 ALA A CA 1
ATOM 726 C C . ALA A 1 86 ? 16.407 -6.815 -16.989 1.00 85.19 86 ALA A C 1
ATOM 728 O O . ALA A 1 86 ? 17.129 -6.766 -17.980 1.00 85.19 86 ALA A O 1
ATOM 729 N N . LYS A 1 87 ? 15.986 -7.986 -16.489 1.00 85.06 87 LYS A N 1
ATOM 730 C CA . LYS A 1 87 ? 16.328 -9.286 -17.094 1.00 85.06 87 LYS A CA 1
ATOM 731 C C . LYS A 1 87 ? 15.847 -9.395 -18.541 1.00 85.06 87 LYS A C 1
ATOM 733 O O . LYS A 1 87 ? 16.605 -9.863 -19.384 1.00 85.06 87 LYS A O 1
ATOM 738 N N . ILE A 1 88 ? 14.622 -8.947 -18.826 1.00 87.75 88 ILE A N 1
ATOM 739 C CA . ILE A 1 88 ? 14.074 -8.939 -20.189 1.00 87.75 88 ILE A CA 1
ATOM 740 C C . ILE A 1 88 ? 14.892 -7.998 -21.078 1.00 87.75 88 ILE A C 1
ATOM 742 O O . ILE A 1 88 ? 15.318 -8.409 -22.150 1.00 87.75 88 ILE A O 1
ATOM 746 N N . MET A 1 89 ? 15.186 -6.776 -20.622 1.00 82.81 89 MET A N 1
ATOM 747 C CA . MET A 1 89 ? 16.018 -5.834 -21.383 1.00 82.81 89 MET A CA 1
ATOM 748 C C . MET A 1 89 ? 17.410 -6.403 -21.683 1.00 82.81 89 MET A C 1
ATOM 750 O O . MET A 1 89 ? 17.894 -6.271 -22.803 1.00 82.81 89 MET A O 1
ATOM 754 N N . VAL A 1 90 ? 18.041 -7.076 -20.716 1.00 86.69 90 VAL A N 1
ATOM 755 C CA . VAL A 1 90 ? 19.341 -7.736 -20.911 1.00 86.69 90 VAL A CA 1
ATOM 756 C C . VAL A 1 90 ? 19.243 -8.886 -21.915 1.00 86.69 90 VAL A C 1
ATOM 758 O O . VAL A 1 90 ? 20.144 -9.036 -22.736 1.00 86.69 90 VAL A O 1
ATOM 761 N N . ALA A 1 91 ? 18.179 -9.693 -21.872 1.00 86.12 91 ALA A N 1
ATOM 762 C CA . ALA A 1 91 ? 17.964 -10.771 -22.838 1.00 86.12 91 ALA A CA 1
ATOM 763 C C . ALA A 1 91 ? 17.794 -10.220 -24.264 1.00 86.12 91 ALA A C 1
ATOM 765 O O . ALA A 1 91 ? 18.521 -10.633 -25.162 1.00 86.12 91 ALA A O 1
ATOM 766 N N . VAL A 1 92 ? 16.937 -9.207 -24.436 1.00 86.62 92 VAL A N 1
ATOM 767 C CA . VAL A 1 92 ? 16.718 -8.528 -25.725 1.00 86.62 92 VAL A CA 1
ATOM 768 C C . VAL A 1 92 ? 18.015 -7.901 -26.250 1.00 86.62 92 VAL A C 1
ATOM 770 O O . VAL A 1 92 ? 18.348 -8.051 -27.422 1.00 86.62 92 VAL A O 1
ATOM 773 N N . ALA A 1 93 ? 18.794 -7.237 -25.388 1.00 82.81 93 ALA A N 1
ATOM 774 C CA . ALA A 1 93 ? 20.073 -6.646 -25.782 1.00 82.81 93 ALA A CA 1
ATOM 775 C C . ALA A 1 93 ? 21.108 -7.702 -26.209 1.00 82.81 93 ALA A C 1
ATOM 777 O O . ALA A 1 93 ? 21.866 -7.473 -27.149 1.00 82.81 93 ALA A O 1
ATOM 778 N N . ARG A 1 94 ? 21.146 -8.867 -25.545 1.00 77.06 94 ARG A N 1
ATOM 779 C CA . ARG A 1 94 ? 22.029 -9.982 -25.929 1.00 77.06 94 ARG A CA 1
ATOM 780 C C . ARG A 1 94 ? 21.649 -10.570 -27.287 1.00 77.06 94 ARG A C 1
ATOM 782 O O . ARG A 1 94 ? 22.543 -10.809 -28.093 1.00 77.06 94 ARG A O 1
ATOM 789 N N . GLU A 1 95 ? 20.358 -10.759 -27.551 1.00 71.94 95 GLU A N 1
ATOM 790 C CA . GLU A 1 95 ? 19.870 -11.237 -28.853 1.00 71.94 95 GLU A CA 1
ATOM 791 C C . GLU A 1 95 ? 20.209 -10.248 -29.978 1.00 71.94 95 GLU A C 1
ATOM 793 O O . GLU A 1 95 ? 20.723 -10.659 -31.016 1.00 71.94 95 GLU A O 1
ATOM 798 N N . ALA A 1 96 ? 20.062 -8.940 -29.739 1.00 71.38 96 ALA A N 1
ATOM 799 C CA . ALA A 1 96 ? 20.430 -7.906 -30.709 1.00 71.38 96 ALA A CA 1
ATOM 800 C C . ALA A 1 96 ? 21.932 -7.894 -31.068 1.00 71.38 96 ALA A C 1
ATOM 802 O O . ALA A 1 96 ? 22.292 -7.532 -32.186 1.00 71.38 96 ALA A O 1
ATOM 803 N N . ILE A 1 97 ? 22.818 -8.293 -30.147 1.00 67.69 97 ILE A N 1
ATOM 804 C CA . ILE A 1 97 ? 24.264 -8.423 -30.413 1.00 67.69 97 ILE A CA 1
ATOM 805 C C . ILE A 1 97 ? 24.564 -9.708 -31.202 1.00 67.69 97 ILE A C 1
ATOM 807 O O . ILE A 1 97 ? 25.474 -9.726 -32.029 1.00 67.69 97 ILE A O 1
ATOM 811 N N . GLN A 1 98 ? 23.804 -10.783 -30.975 1.00 58.38 98 GLN A N 1
ATOM 812 C CA . GLN A 1 98 ? 24.005 -12.067 -31.649 1.00 58.38 98 GLN A CA 1
ATOM 813 C C . GLN A 1 98 ? 23.527 -12.050 -33.111 1.00 58.38 98 GLN A C 1
ATOM 815 O O . GLN A 1 98 ? 24.161 -12.674 -33.961 1.00 58.38 98 GLN A O 1
ATOM 820 N N . ASP A 1 99 ? 22.486 -11.270 -33.416 1.00 54.19 99 ASP A N 1
ATOM 821 C CA . ASP A 1 99 ? 21.995 -11.038 -34.784 1.00 54.19 99 ASP A CA 1
ATOM 822 C C . ASP A 1 99 ? 22.925 -10.122 -35.614 1.00 54.19 99 ASP A C 1
ATOM 824 O O . ASP A 1 99 ? 22.778 -9.986 -36.827 1.00 54.19 99 ASP A O 1
ATOM 828 N N . GLN A 1 100 ? 23.942 -9.522 -34.978 1.00 52.06 100 GLN A N 1
ATOM 829 C CA . GLN A 1 100 ? 25.016 -8.780 -35.649 1.00 52.06 100 GLN A CA 1
ATOM 830 C C . GLN A 1 100 ? 26.263 -9.623 -35.958 1.00 52.06 100 GLN A C 1
ATOM 832 O O . GLN A 1 100 ? 27.308 -9.060 -36.284 1.00 52.06 100 GLN A O 1
ATOM 837 N N . ASN A 1 101 ? 26.196 -10.959 -35.912 1.00 42.22 101 ASN A N 1
ATOM 838 C CA . ASN A 1 101 ? 27.250 -11.776 -36.516 1.00 42.22 101 ASN A CA 1
ATOM 839 C C . ASN A 1 101 ? 27.027 -11.845 -38.043 1.00 42.22 101 ASN A C 1
ATOM 841 O O . ASN A 1 101 ? 26.089 -12.515 -38.483 1.00 42.22 101 ASN A O 1
ATOM 845 N N . PRO A 1 102 ? 27.837 -11.170 -38.885 1.00 49.97 102 PRO A N 1
ATOM 846 C CA . PRO A 1 102 ? 27.637 -11.218 -40.327 1.00 49.97 102 PRO A CA 1
ATOM 847 C C . PRO A 1 102 ? 27.863 -12.652 -40.834 1.00 49.97 102 PRO A C 1
ATOM 849 O O . PRO A 1 102 ? 28.804 -13.322 -40.393 1.00 49.97 102 PRO A O 1
ATOM 852 N N . PRO A 1 103 ? 27.056 -13.149 -41.789 1.00 44.84 103 PRO A N 1
ATOM 853 C CA . PRO A 1 103 ? 27.306 -14.451 -42.374 1.00 44.84 103 PRO A CA 1
ATOM 854 C C . PRO A 1 103 ? 28.652 -14.406 -43.096 1.00 44.84 103 PRO A C 1
ATOM 856 O O . PRO A 1 103 ? 28.897 -13.576 -43.973 1.00 44.84 103 PRO A O 1
ATOM 859 N N . ASN A 1 104 ? 29.522 -15.323 -42.685 1.00 47.88 104 ASN A N 1
ATOM 860 C CA . ASN A 1 104 ? 30.808 -15.666 -43.271 1.00 47.88 104 ASN A CA 1
ATOM 861 C C . ASN A 1 104 ? 30.754 -15.666 -44.815 1.00 47.88 104 ASN A C 1
ATOM 863 O O . ASN A 1 104 ? 30.398 -16.667 -45.441 1.00 47.88 104 ASN A O 1
ATOM 867 N N . ARG A 1 105 ? 31.124 -14.544 -45.444 1.00 40.94 105 ARG A N 1
ATOM 868 C CA . ARG A 1 105 ? 31.416 -14.488 -46.879 1.00 40.94 105 ARG A CA 1
ATOM 869 C C . ARG A 1 105 ? 32.837 -14.991 -47.100 1.00 40.94 105 ARG A C 1
ATOM 871 O O . ARG A 1 105 ? 33.804 -14.236 -47.047 1.00 40.94 105 ARG A O 1
ATOM 878 N N . ARG A 1 106 ? 32.948 -16.275 -47.440 1.00 44.41 106 ARG A N 1
ATOM 879 C CA . ARG A 1 106 ? 34.041 -16.757 -48.290 1.00 44.41 106 ARG A CA 1
ATOM 880 C C . ARG A 1 106 ? 34.017 -15.956 -49.592 1.00 44.41 106 ARG A C 1
ATOM 882 O O . ARG A 1 106 ? 33.065 -16.100 -50.349 1.00 44.41 106 ARG A O 1
ATOM 889 N N . SER A 1 107 ? 35.070 -15.194 -49.883 1.00 39.97 107 SER A N 1
ATOM 890 C CA . SER A 1 107 ? 35.633 -15.156 -51.235 1.00 39.97 107 SER A CA 1
ATOM 891 C C . SER A 1 107 ? 37.027 -14.520 -51.270 1.00 39.97 107 SER A C 1
ATOM 893 O O . SER A 1 107 ? 37.220 -13.376 -50.879 1.00 39.97 107 SER A O 1
ATOM 895 N N . THR A 1 108 ? 37.943 -15.286 -51.868 1.00 36.00 108 THR A N 1
ATOM 896 C CA . THR A 1 108 ? 39.063 -14.870 -52.733 1.00 36.00 108 THR A CA 1
ATOM 897 C C . THR A 1 108 ? 40.262 -14.087 -52.178 1.00 36.00 108 THR A C 1
ATOM 899 O O . THR A 1 108 ? 40.223 -12.895 -51.904 1.00 36.00 108 THR A O 1
ATOM 902 N N . LYS A 1 109 ? 41.388 -14.816 -52.184 1.00 43.78 109 LYS A N 1
ATOM 903 C CA . LYS A 1 109 ? 42.792 -14.385 -52.255 1.00 43.78 109 LYS A CA 1
ATOM 904 C C . LYS A 1 109 ? 43.033 -13.120 -53.092 1.00 43.78 109 LYS A C 1
ATOM 906 O O . LYS A 1 109 ? 42.605 -13.058 -54.239 1.00 43.78 109 LYS A O 1
ATOM 911 N N . SER A 1 110 ? 43.884 -12.242 -52.564 1.00 31.89 110 SER A N 1
ATOM 912 C CA . SER A 1 110 ? 44.924 -11.426 -53.229 1.00 31.89 110 SER A CA 1
ATOM 913 C C . SER A 1 110 ? 45.735 -10.824 -52.067 1.00 31.89 110 SER A C 1
ATOM 915 O O . SER A 1 1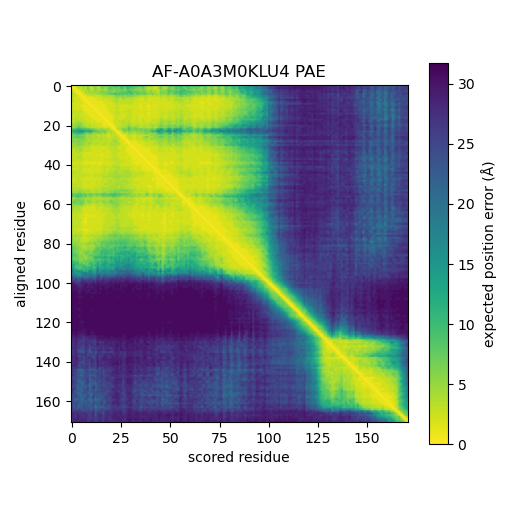10 ? 45.166 -10.120 -51.250 1.00 31.89 110 SER A O 1
ATOM 917 N N . GLY A 1 111 ? 46.961 -11.228 -51.739 1.00 33.03 111 GLY A N 1
ATOM 918 C CA . GLY A 1 111 ? 48.156 -11.159 -52.570 1.00 33.03 111 GLY A CA 1
ATOM 919 C C . GLY A 1 111 ? 48.958 -9.902 -52.194 1.00 33.03 111 GLY A C 1
ATOM 920 O O . GLY A 1 111 ? 48.563 -8.810 -52.574 1.00 33.03 111 GLY A O 1
ATOM 921 N N . GLY A 1 112 ? 50.088 -10.069 -51.493 1.00 30.05 112 GLY A N 1
ATOM 922 C CA . GLY A 1 112 ? 51.181 -9.083 -51.459 1.00 30.05 112 GLY A CA 1
ATOM 923 C C . GLY A 1 112 ? 51.343 -8.279 -50.165 1.00 30.05 112 GLY A C 1
ATOM 924 O O . GLY A 1 112 ? 50.595 -7.348 -49.899 1.00 30.05 112 GLY A O 1
ATOM 925 N N . GLY A 1 113 ? 52.371 -8.608 -49.378 1.00 33.78 113 GLY A N 1
ATOM 926 C CA . GLY A 1 113 ? 52.805 -7.786 -48.249 1.00 33.78 113 GLY A CA 1
ATOM 927 C C . GLY A 1 113 ? 53.657 -6.581 -48.658 1.00 33.78 113 GLY A C 1
ATOM 928 O O . GLY A 1 113 ? 54.176 -6.525 -49.774 1.00 33.78 113 GLY A O 1
ATOM 929 N N . ARG A 1 114 ? 53.866 -5.664 -47.707 1.00 34.38 114 ARG A N 1
ATOM 930 C CA . ARG A 1 114 ? 55.183 -5.141 -47.301 1.00 34.38 114 ARG A CA 1
ATOM 931 C C . ARG A 1 114 ? 55.059 -4.185 -46.109 1.00 34.38 114 ARG A C 1
ATOM 933 O O . ARG A 1 114 ? 53.986 -3.690 -45.790 1.00 34.38 114 ARG A O 1
ATOM 940 N N . ALA A 1 115 ? 56.185 -4.064 -45.421 1.00 39.72 115 ALA A N 1
ATOM 941 C CA . ALA A 1 115 ? 56.385 -3.553 -44.077 1.00 39.72 115 ALA A CA 1
ATOM 942 C C . ALA A 1 115 ? 56.230 -2.026 -43.915 1.00 39.72 115 ALA A C 1
ATOM 944 O O . ALA A 1 115 ? 56.352 -1.263 -44.869 1.00 39.72 115 ALA A O 1
ATOM 945 N N . LEU A 1 116 ? 56.014 -1.640 -42.650 1.00 46.84 116 LEU A N 1
ATOM 946 C CA . LEU A 1 116 ? 56.072 -0.291 -42.060 1.00 46.84 116 LEU A CA 1
ATOM 947 C C . LEU A 1 116 ? 57.394 0.441 -42.365 1.00 46.84 116 LEU A C 1
ATOM 949 O O . LEU A 1 116 ? 58.400 -0.219 -42.634 1.00 46.84 116 LEU A O 1
ATOM 953 N N . PRO A 1 117 ? 57.433 1.781 -42.201 1.00 48.56 117 PRO A N 1
ATOM 954 C CA . PRO A 1 117 ? 58.235 2.317 -41.087 1.00 48.56 117 PRO A CA 1
ATOM 955 C C . PRO A 1 117 ? 57.621 3.614 -40.471 1.00 48.56 117 PRO A C 1
ATOM 957 O O . PRO A 1 117 ? 56.433 3.862 -40.654 1.00 48.56 117 PRO A O 1
ATOM 960 N N . PRO A 1 118 ? 58.365 4.404 -39.672 1.00 50.41 118 PRO A N 1
ATOM 961 C CA . PRO A 1 118 ? 58.367 4.434 -38.205 1.00 50.41 118 PRO A CA 1
ATOM 962 C C . PRO A 1 118 ? 57.713 5.729 -37.660 1.00 50.41 118 PRO A C 1
ATOM 964 O O . PRO A 1 118 ? 57.138 6.480 -38.429 1.00 50.41 118 PRO A O 1
ATOM 967 N N . TRP A 1 119 ? 57.857 6.036 -36.366 1.00 32.16 119 TRP A N 1
ATOM 968 C CA . TRP A 1 119 ? 57.334 7.224 -35.646 1.00 32.16 119 TRP A CA 1
ATOM 969 C C . TRP A 1 119 ? 55.937 7.045 -35.030 1.00 32.16 119 TRP A C 1
ATOM 971 O O . TRP A 1 119 ? 54.932 7.614 -35.441 1.00 32.16 119 TRP A O 1
ATOM 981 N N . LYS A 1 120 ? 55.913 6.258 -33.948 1.00 36.34 120 LYS A N 1
ATOM 982 C CA . LYS A 1 120 ? 54.896 6.356 -32.899 1.00 36.34 120 LYS A CA 1
ATOM 983 C C . LYS A 1 120 ? 55.210 7.553 -31.997 1.00 36.34 120 LYS A C 1
ATOM 985 O O . LYS A 1 120 ? 56.276 7.588 -31.391 1.00 36.34 120 LYS A O 1
ATOM 990 N N . THR A 1 121 ? 54.218 8.402 -31.766 1.00 39.75 121 THR A N 1
ATOM 991 C CA . THR A 1 121 ? 53.835 8.778 -30.400 1.00 39.75 121 THR A CA 1
ATOM 992 C C . THR A 1 121 ? 52.466 8.135 -30.141 1.00 39.75 121 THR A C 1
ATOM 994 O O . THR A 1 121 ? 51.516 8.401 -30.875 1.00 39.75 121 THR A O 1
ATOM 997 N N . PRO A 1 122 ? 52.327 7.209 -29.175 1.00 43.38 122 PRO A N 1
ATOM 998 C CA . PRO A 1 122 ? 51.023 6.678 -28.819 1.00 43.38 122 PRO A CA 1
ATOM 999 C C . PRO A 1 122 ? 50.298 7.729 -27.978 1.00 43.38 122 PRO A C 1
ATOM 1001 O O . PRO A 1 122 ? 50.710 8.026 -26.856 1.00 43.38 122 PRO A O 1
ATOM 1004 N N . GLY A 1 123 ? 49.216 8.289 -28.521 1.00 39.28 123 GLY A N 1
ATOM 1005 C CA . GLY A 1 123 ? 48.203 8.948 -27.704 1.00 39.28 123 GLY A CA 1
ATOM 1006 C C . GLY A 1 123 ? 47.778 7.999 -26.582 1.00 39.28 123 GLY A C 1
ATOM 1007 O O . GLY A 1 123 ? 47.531 6.816 -26.821 1.00 39.28 123 GLY A O 1
ATOM 1008 N N . ARG A 1 124 ? 47.811 8.516 -25.354 1.00 45.12 124 ARG A N 1
ATOM 1009 C CA . ARG A 1 124 ? 47.665 7.784 -24.093 1.00 45.12 124 ARG A CA 1
ATOM 1010 C C . ARG A 1 124 ? 46.404 6.894 -24.055 1.00 45.12 124 ARG A C 1
ATOM 1012 O O . ARG A 1 124 ? 45.382 7.280 -24.622 1.00 45.12 124 ARG A O 1
ATOM 1019 N N . PRO A 1 125 ? 46.455 5.740 -23.361 1.00 45.25 125 PRO A N 1
ATOM 1020 C CA . PRO A 1 125 ? 45.321 4.832 -23.190 1.00 45.25 125 PRO A CA 1
ATOM 1021 C C . PRO A 1 125 ? 44.172 5.517 -22.450 1.00 45.25 125 PRO A C 1
ATOM 1023 O O . PRO A 1 125 ? 44.421 6.355 -21.588 1.00 45.25 125 PRO A O 1
ATOM 1026 N N . GLY A 1 126 ? 42.939 5.130 -22.787 1.00 52.84 126 GLY A N 1
ATOM 1027 C CA . GLY A 1 126 ? 41.695 5.627 -22.204 1.00 52.84 126 GLY A CA 1
ATOM 1028 C C . GLY A 1 126 ? 41.752 5.776 -20.687 1.00 52.84 126 GLY A C 1
ATOM 1029 O O . GLY A 1 126 ? 41.626 4.808 -19.945 1.00 52.84 126 GLY A O 1
ATOM 1030 N N . GLU A 1 127 ? 41.935 7.017 -20.256 1.00 48.25 127 GLU A N 1
ATOM 1031 C CA . GLU A 1 127 ? 41.967 7.419 -18.861 1.00 48.25 127 GLU A CA 1
ATOM 1032 C C . GLU A 1 127 ? 40.518 7.495 -18.367 1.00 48.25 127 GLU A C 1
ATOM 1034 O O . GLU A 1 127 ? 39.749 8.357 -18.798 1.00 48.25 127 GLU A O 1
ATOM 1039 N N . ASP A 1 128 ? 40.131 6.506 -17.557 1.00 59.53 128 ASP A N 1
ATOM 1040 C CA . ASP A 1 128 ? 39.130 6.572 -16.490 1.00 59.53 128 ASP A CA 1
ATOM 1041 C C . ASP A 1 128 ? 38.067 7.675 -16.629 1.00 59.53 128 ASP A C 1
ATOM 1043 O O . ASP A 1 128 ? 37.974 8.576 -15.790 1.00 59.53 128 ASP A O 1
ATOM 1047 N N . ARG A 1 129 ? 37.206 7.622 -17.657 1.00 63.69 129 ARG A N 1
ATOM 1048 C CA . ARG A 1 129 ? 36.025 8.502 -17.694 1.00 63.69 129 ARG A CA 1
ATOM 1049 C C . ARG A 1 129 ? 35.025 8.032 -16.641 1.00 63.69 129 ARG A C 1
ATOM 1051 O O . ARG A 1 129 ? 34.127 7.240 -16.923 1.00 63.69 129 ARG A O 1
ATOM 1058 N N . LYS A 1 130 ? 35.244 8.504 -15.413 1.00 74.81 130 LYS A N 1
ATOM 1059 C CA . LYS A 1 130 ? 34.341 8.408 -14.269 1.00 74.81 130 LYS A CA 1
ATOM 1060 C C . LYS A 1 130 ? 33.217 9.419 -14.435 1.00 74.81 130 LYS A C 1
ATOM 1062 O O . LYS A 1 130 ? 33.439 10.5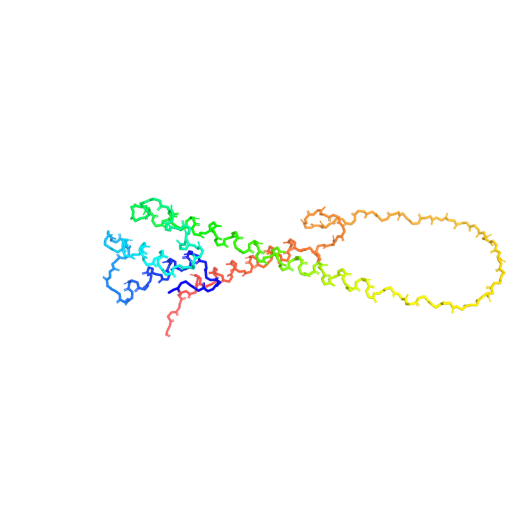70 -14.812 1.00 74.81 130 LYS A O 1
ATOM 1067 N N . CYS A 1 131 ? 32.002 8.994 -14.142 1.00 79.94 131 CYS A N 1
ATOM 1068 C CA . CYS A 1 131 ? 30.839 9.848 -14.113 1.00 79.94 131 CYS A CA 1
ATOM 1069 C C . CYS A 1 131 ? 31.016 10.925 -13.035 1.00 79.94 131 CYS A C 1
ATOM 1071 O O . CYS A 1 131 ? 31.174 10.618 -11.859 1.00 79.94 131 CYS A O 1
ATOM 1073 N N . PHE A 1 132 ? 30.919 12.198 -13.415 1.00 77.25 132 PHE A N 1
ATOM 1074 C CA . PHE A 1 132 ? 31.024 13.333 -12.487 1.00 77.25 132 PHE A CA 1
ATOM 1075 C C . PHE A 1 132 ? 29.866 13.436 -11.474 1.00 77.25 132 PHE A C 1
ATOM 1077 O O . PHE A 1 132 ? 29.882 14.331 -10.636 1.00 77.25 132 PHE A O 1
ATOM 1084 N N . TYR A 1 133 ? 28.849 12.571 -11.574 1.00 74.94 133 TYR A N 1
ATOM 1085 C CA . TYR A 1 133 ? 27.736 12.495 -10.625 1.00 74.94 133 TYR A CA 1
ATOM 1086 C C . TYR A 1 133 ? 27.901 11.339 -9.635 1.00 74.94 133 TYR A C 1
ATOM 1088 O O . TYR A 1 133 ? 27.932 11.566 -8.432 1.00 74.94 133 TYR A O 1
ATOM 1096 N N . CYS A 1 134 ? 28.050 10.104 -10.127 1.00 79.75 134 CYS A N 1
ATOM 1097 C CA . CYS A 1 134 ? 28.117 8.917 -9.266 1.00 79.75 134 CYS A CA 1
ATOM 1098 C C . CYS A 1 134 ? 29.531 8.350 -9.057 1.00 79.75 134 CYS A C 1
ATOM 1100 O O . CYS A 1 134 ? 29.693 7.413 -8.280 1.00 79.75 134 CYS A O 1
ATOM 1102 N N . GLY A 1 135 ? 30.547 8.867 -9.755 1.00 74.50 135 GLY A N 1
ATOM 1103 C CA . GLY A 1 135 ? 31.941 8.420 -9.652 1.00 74.50 135 GLY A CA 1
ATOM 1104 C C . GLY A 1 135 ? 32.277 7.110 -10.380 1.00 74.50 135 GLY A C 1
ATOM 1105 O O . GLY A 1 135 ? 33.438 6.703 -10.377 1.00 74.50 135 GLY A O 1
ATOM 1106 N N . GLU A 1 136 ? 31.305 6.452 -11.017 1.00 74.00 136 GLU A N 1
ATOM 1107 C CA . GLU A 1 136 ? 31.499 5.165 -11.703 1.00 74.00 136 GLU A CA 1
ATOM 1108 C C . GLU A 1 136 ? 32.146 5.334 -13.085 1.00 74.00 136 GLU A C 1
ATOM 1110 O O . GLU A 1 136 ? 31.818 6.258 -13.826 1.00 74.00 136 GLU A O 1
ATOM 1115 N N . VAL A 1 137 ? 33.067 4.437 -13.448 1.00 74.25 137 VAL A N 1
ATOM 1116 C CA . VAL A 1 137 ? 33.734 4.432 -14.762 1.00 74.25 137 VAL A CA 1
ATOM 1117 C C . VAL A 1 137 ? 32.812 3.907 -15.864 1.00 74.25 137 VAL A C 1
ATOM 1119 O O . VAL A 1 137 ? 32.034 2.983 -15.644 1.00 74.25 137 VAL A O 1
ATOM 1122 N N . GLY A 1 138 ? 32.936 4.458 -17.072 1.00 76.94 138 GLY A N 1
ATOM 1123 C CA . GLY A 1 138 ? 32.306 3.903 -18.278 1.00 76.94 138 GLY A CA 1
ATOM 1124 C C . GLY A 1 138 ? 31.059 4.635 -18.775 1.00 76.94 138 GLY A C 1
ATOM 1125 O O . GLY A 1 138 ? 30.559 4.290 -19.839 1.00 76.94 138 GLY A O 1
ATOM 1126 N N . HIS A 1 139 ? 30.590 5.665 -18.069 1.00 80.69 139 HIS A N 1
ATOM 1127 C CA . HIS A 1 139 ? 29.550 6.574 -18.555 1.00 80.69 139 HIS A CA 1
ATOM 1128 C C . HIS A 1 139 ? 29.803 8.001 -18.052 1.00 80.69 139 HIS A C 1
ATOM 1130 O O . HIS A 1 139 ? 30.464 8.218 -17.035 1.00 80.69 139 HIS A O 1
ATOM 1136 N N . ILE A 1 140 ? 29.286 8.998 -18.769 1.00 81.56 140 ILE A N 1
ATOM 1137 C CA . ILE A 1 140 ? 29.363 10.406 -18.352 1.00 81.56 140 ILE A CA 1
ATOM 1138 C C . ILE A 1 140 ? 28.083 10.827 -17.624 1.00 81.56 140 ILE A C 1
ATOM 1140 O O . ILE A 1 140 ? 27.062 10.154 -17.704 1.00 81.56 140 ILE A O 1
ATOM 1144 N N . ARG A 1 141 ? 28.102 11.986 -16.951 1.00 74.50 141 ARG A N 1
ATOM 1145 C CA . ARG A 1 141 ? 26.959 12.513 -16.177 1.00 74.50 141 ARG A CA 1
ATOM 1146 C C . ARG A 1 141 ? 25.620 12.468 -16.931 1.00 74.50 141 ARG A C 1
ATOM 1148 O O . ARG A 1 141 ? 24.611 12.136 -16.327 1.00 74.50 141 ARG A O 1
ATOM 1155 N N . ARG A 1 142 ? 25.619 12.758 -18.237 1.00 72.69 142 ARG A N 1
ATOM 1156 C CA . ARG A 1 142 ? 24.410 12.758 -19.088 1.00 72.69 142 ARG A CA 1
ATOM 1157 C C . ARG A 1 142 ? 23.794 11.372 -19.301 1.00 72.69 142 ARG A C 1
ATOM 1159 O O . ARG A 1 142 ? 22.620 11.277 -19.617 1.00 72.69 142 ARG A O 1
ATOM 1166 N N . GLU A 1 143 ? 24.585 10.322 -19.128 1.00 70.19 143 GLU A N 1
ATOM 1167 C CA . GLU A 1 143 ? 24.199 8.920 -19.322 1.00 70.19 143 GLU A CA 1
ATOM 1168 C C . GLU A 1 143 ? 24.082 8.191 -17.971 1.00 70.19 143 GLU A C 1
ATOM 1170 O O . GLU A 1 143 ? 23.981 6.967 -17.909 1.00 70.19 143 GLU A O 1
ATOM 1175 N N . CYS A 1 144 ? 24.117 8.939 -16.862 1.00 78.00 144 CYS A N 1
ATOM 1176 C CA . CYS A 1 144 ? 24.082 8.380 -15.523 1.00 78.00 144 CYS A CA 1
ATOM 1177 C C . CYS A 1 144 ? 22.653 8.025 -15.118 1.00 78.00 144 CYS A C 1
ATOM 1179 O O . CYS A 1 144 ? 21.836 8.897 -14.822 1.00 78.00 144 CYS A O 1
ATOM 1181 N N . GLN A 1 145 ? 22.375 6.725 -15.031 1.00 75.31 145 GLN A N 1
ATOM 1182 C CA . GLN A 1 145 ? 21.071 6.227 -14.594 1.00 75.31 145 GLN A CA 1
ATOM 1183 C C . GLN A 1 145 ? 20.716 6.681 -13.169 1.00 75.31 145 GLN A C 1
ATOM 1185 O O . GLN A 1 145 ? 19.557 6.996 -12.910 1.00 75.31 145 GLN A O 1
ATOM 1190 N N . LYS A 1 146 ? 21.708 6.804 -12.272 1.00 74.62 146 LYS A N 1
ATOM 1191 C CA . LYS A 1 146 ? 21.503 7.351 -10.918 1.00 74.62 146 LYS A CA 1
ATOM 1192 C C . LYS A 1 146 ? 21.025 8.805 -10.958 1.00 74.62 146 LYS A C 1
ATOM 1194 O O . LYS A 1 146 ? 20.061 9.130 -10.283 1.00 74.62 146 LYS A O 1
ATOM 1199 N N . LEU A 1 147 ? 21.617 9.642 -11.817 1.00 76.56 147 LEU A N 1
ATOM 1200 C CA . LEU A 1 147 ? 21.163 11.025 -11.997 1.00 76.56 147 LEU A CA 1
ATOM 1201 C C . LEU A 1 147 ? 19.731 11.075 -12.542 1.00 76.56 147 LEU A C 1
ATOM 1203 O O . LEU A 1 147 ? 18.909 11.803 -12.005 1.00 76.56 147 LEU A O 1
ATOM 1207 N N . SER A 1 148 ? 19.411 10.261 -13.554 1.00 71.69 148 SER A N 1
ATOM 1208 C CA . SER A 1 148 ? 18.055 10.232 -14.124 1.00 71.69 148 SER A CA 1
ATOM 1209 C C . SER A 1 148 ? 16.987 9.793 -13.117 1.00 71.69 148 SER A C 1
ATOM 1211 O O . SER A 1 148 ? 15.844 10.237 -13.182 1.00 71.69 148 SER A O 1
ATOM 1213 N N . PHE A 1 149 ? 17.364 8.926 -12.175 1.00 63.12 149 PHE A N 1
ATOM 1214 C CA . PHE A 1 149 ? 16.476 8.437 -11.131 1.00 63.12 149 PHE A CA 1
ATOM 1215 C C . PHE A 1 149 ? 16.281 9.480 -10.024 1.00 63.12 149 PHE A C 1
ATOM 1217 O O . PHE A 1 149 ? 15.147 9.757 -9.643 1.00 63.12 149 PHE A O 1
ATOM 1224 N N . ASP A 1 150 ? 17.358 10.126 -9.575 1.00 65.94 150 ASP A N 1
ATOM 1225 C CA . ASP A 1 150 ? 17.292 11.188 -8.566 1.00 65.94 150 ASP A CA 1
ATOM 1226 C C . ASP A 1 150 ? 16.555 12.437 -9.097 1.00 65.94 150 ASP A C 1
ATOM 1228 O O . ASP A 1 150 ? 15.766 13.057 -8.379 1.00 65.94 150 ASP A O 1
ATOM 1232 N N . GLU A 1 151 ? 16.725 12.773 -10.381 1.00 77.31 151 GLU A N 1
ATOM 1233 C CA . GLU A 1 151 ? 15.957 13.825 -11.067 1.00 77.31 151 GLU A CA 1
ATOM 1234 C C . GLU A 1 151 ? 14.463 13.475 -11.187 1.00 77.31 151 GLU A C 1
ATOM 1236 O O . GLU A 1 151 ? 13.606 14.348 -11.056 1.00 77.31 151 GLU A O 1
ATOM 1241 N N . ALA A 1 152 ? 14.119 12.200 -11.391 1.00 72.69 152 ALA A N 1
ATOM 1242 C CA . ALA A 1 152 ? 12.726 11.758 -11.407 1.00 72.69 152 ALA A CA 1
ATOM 1243 C C . ALA A 1 152 ? 12.080 11.833 -10.012 1.00 72.69 152 ALA A C 1
ATOM 1245 O O . ALA A 1 152 ? 10.953 12.311 -9.889 1.00 72.69 152 ALA A O 1
ATOM 1246 N N . ILE A 1 153 ? 12.804 11.435 -8.960 1.00 66.25 153 ILE A N 1
ATOM 1247 C CA . ILE A 1 153 ? 12.321 11.502 -7.571 1.00 66.25 153 ILE A CA 1
ATOM 1248 C C . ILE A 1 153 ? 12.096 12.949 -7.138 1.00 66.25 153 ILE A C 1
ATOM 1250 O O . ILE A 1 153 ? 11.048 13.272 -6.585 1.00 66.25 153 ILE A O 1
ATOM 1254 N N . THR A 1 154 ? 13.058 13.833 -7.400 1.00 68.94 154 THR A N 1
ATOM 1255 C CA . THR A 1 154 ? 12.942 15.256 -7.045 1.00 68.94 154 THR A CA 1
ATOM 1256 C C . THR A 1 154 ? 11.804 15.938 -7.798 1.00 68.94 154 THR A C 1
ATOM 1258 O O . THR A 1 154 ? 11.078 16.740 -7.215 1.00 68.94 154 THR A O 1
ATOM 1261 N N . LYS A 1 155 ? 11.572 15.566 -9.061 1.00 75.69 155 LYS A N 1
ATOM 1262 C CA . LYS A 1 155 ? 10.432 16.055 -9.842 1.00 75.69 155 LYS A CA 1
ATOM 1263 C C . LYS A 1 155 ? 9.087 15.561 -9.303 1.00 75.69 155 LYS A C 1
ATOM 1265 O O . LYS A 1 155 ? 8.131 16.333 -9.287 1.00 75.69 155 LYS A O 1
ATOM 1270 N N . GLU A 1 156 ? 8.995 14.308 -8.856 1.00 67.50 156 GLU A N 1
ATOM 1271 C CA . GLU A 1 156 ? 7.782 13.806 -8.197 1.00 67.50 156 GLU A CA 1
ATOM 1272 C C . GLU A 1 156 ? 7.559 14.450 -6.823 1.00 67.50 156 GLU A C 1
ATOM 1274 O O . GLU A 1 156 ? 6.420 14.764 -6.482 1.00 67.50 156 GLU A O 1
ATOM 1279 N N . GLN A 1 157 ? 8.625 14.715 -6.061 1.00 58.22 157 GLN A N 1
ATOM 1280 C CA . GLN A 1 157 ? 8.541 15.431 -4.784 1.00 58.22 157 GLN A CA 1
ATOM 1281 C C . GLN A 1 157 ? 8.089 16.886 -4.964 1.00 58.22 157 GLN A C 1
ATOM 1283 O O . GLN A 1 157 ? 7.186 17.312 -4.252 1.00 58.22 157 GLN A O 1
ATOM 1288 N N . ASP A 1 158 ? 8.625 17.618 -5.947 1.00 68.94 158 ASP A N 1
ATOM 1289 C CA . ASP A 1 158 ? 8.192 18.988 -6.279 1.00 68.94 158 ASP A CA 1
ATOM 1290 C C . ASP A 1 158 ? 6.736 19.026 -6.776 1.00 68.94 158 ASP A C 1
ATOM 1292 O O . ASP A 1 158 ? 5.963 19.909 -6.403 1.00 68.94 158 ASP A O 1
ATOM 1296 N N . ALA A 1 159 ? 6.319 18.036 -7.574 1.00 72.94 159 ALA A N 1
ATOM 1297 C CA . ALA A 1 159 ? 4.929 17.910 -8.008 1.00 72.94 159 ALA A CA 1
ATOM 1298 C C . ALA A 1 159 ? 3.983 17.634 -6.827 1.00 72.94 159 ALA A C 1
ATOM 1300 O O . ALA A 1 159 ? 2.902 18.221 -6.752 1.00 72.94 159 ALA A O 1
ATOM 1301 N N . LEU A 1 160 ? 4.394 16.781 -5.885 1.00 63.88 160 LEU A N 1
ATOM 1302 C CA . LE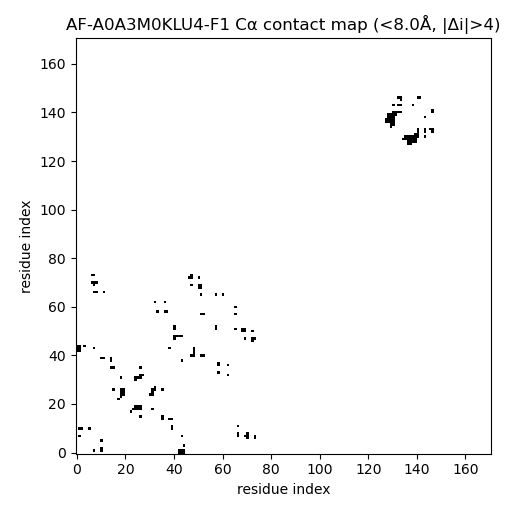U A 1 160 ? 3.632 16.485 -4.675 1.00 63.88 160 LEU A CA 1
ATOM 1303 C C . LEU A 1 160 ? 3.578 17.695 -3.730 1.00 63.88 160 LEU A C 1
ATOM 1305 O O . LEU A 1 160 ? 2.525 17.987 -3.171 1.00 63.88 160 LEU A O 1
ATOM 1309 N N . GLU A 1 161 ? 4.676 18.440 -3.595 1.00 63.47 161 GLU A N 1
ATOM 1310 C CA . GLU A 1 161 ? 4.742 19.655 -2.781 1.00 63.47 161 GLU A CA 1
ATOM 1311 C C . GLU A 1 161 ? 3.882 20.785 -3.366 1.00 63.47 161 GLU A C 1
ATOM 1313 O O . GLU A 1 161 ? 3.189 21.480 -2.623 1.00 63.47 161 GLU A O 1
ATOM 1318 N N . LYS A 1 162 ? 3.836 20.930 -4.696 1.00 71.19 162 LYS A N 1
AT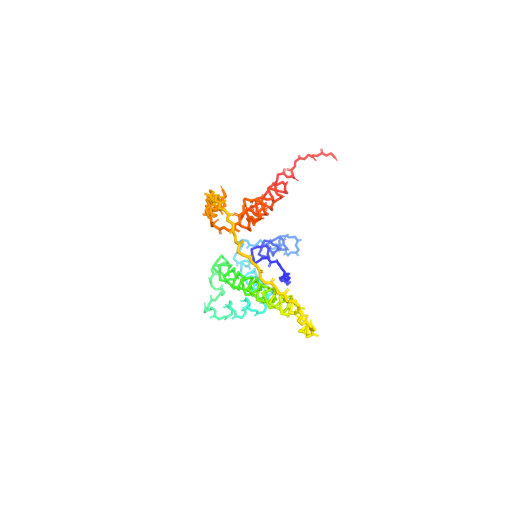OM 1319 C CA . LYS A 1 162 ? 2.929 21.869 -5.380 1.00 71.19 162 LYS A CA 1
ATOM 1320 C C . LYS A 1 162 ? 1.457 21.523 -5.187 1.00 71.19 162 LYS A C 1
ATOM 1322 O O . LYS A 1 162 ? 0.653 22.431 -5.008 1.00 71.19 162 LYS A O 1
ATOM 1327 N N . LEU A 1 163 ? 1.106 20.237 -5.182 1.00 65.12 163 LEU A N 1
ATOM 1328 C CA . LEU A 1 163 ? -0.261 19.792 -4.890 1.00 65.12 163 LEU A CA 1
ATOM 1329 C C . LEU A 1 163 ? -0.650 20.034 -3.426 1.00 65.12 163 LEU A C 1
ATOM 1331 O O . LEU A 1 163 ? -1.814 20.288 -3.146 1.00 65.12 163 LEU A O 1
ATOM 1335 N N . LEU A 1 164 ? 0.315 19.989 -2.505 1.00 56.97 164 LEU A N 1
ATOM 1336 C CA . LEU A 1 164 ? 0.092 20.284 -1.087 1.00 56.97 164 LEU A CA 1
ATOM 1337 C C . LEU A 1 164 ? 0.063 21.791 -0.780 1.00 56.97 164 LEU A C 1
ATOM 1339 O O . LEU A 1 164 ? -0.577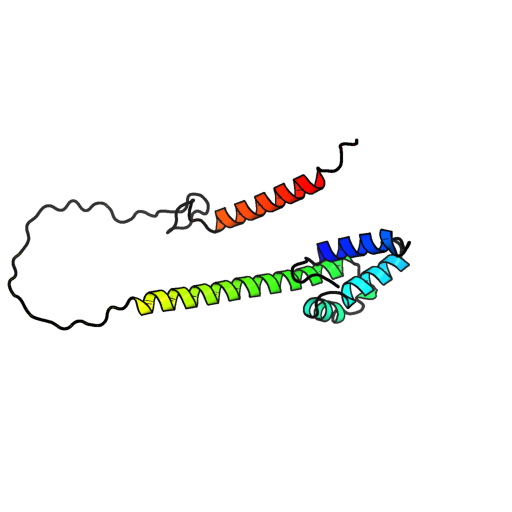 22.196 0.183 1.00 56.97 164 LEU A O 1
ATOM 1343 N N . LYS A 1 165 ? 0.738 22.626 -1.582 1.00 62.66 165 LYS A N 1
ATOM 1344 C CA . LYS A 1 165 ? 0.727 24.098 -1.456 1.00 62.66 165 LYS A CA 1
ATOM 1345 C C . LYS A 1 165 ? -0.407 24.782 -2.235 1.00 62.66 165 LYS A C 1
ATOM 1347 O O . LYS A 1 165 ? -0.579 25.989 -2.104 1.00 62.66 165 LYS A O 1
ATOM 1352 N N . GLY A 1 166 ? -1.170 24.034 -3.032 1.00 54.25 166 GLY A N 1
ATOM 1353 C CA . GLY A 1 166 ? -2.258 24.523 -3.881 1.00 54.25 166 GLY A CA 1
ATOM 1354 C C . GLY A 1 166 ? -3.652 24.448 -3.252 1.00 54.25 166 GLY A C 1
ATOM 1355 O O . GLY A 1 166 ? -4.572 23.987 -3.913 1.00 54.25 166 GLY A O 1
ATOM 1356 N N . GLU A 1 167 ? -3.815 24.901 -2.010 1.00 53.12 167 GLU A N 1
ATOM 1357 C CA . GLU A 1 167 ? -5.104 25.317 -1.434 1.00 53.12 167 GLU A CA 1
ATOM 1358 C C . GLU A 1 167 ? -4.859 26.645 -0.716 1.00 53.12 167 GLU A C 1
ATOM 1360 O O . GLU A 1 167 ? -4.447 26.661 0.438 1.00 53.12 167 GLU A O 1
ATOM 1365 N N . ASN A 1 168 ? -4.979 27.742 -1.466 1.00 46.25 168 ASN A N 1
ATOM 1366 C CA . ASN A 1 168 ? -5.288 29.103 -1.017 1.00 46.25 168 ASN A CA 1
ATOM 1367 C C . ASN A 1 168 ? -5.268 29.997 -2.260 1.00 46.25 168 ASN A C 1
ATOM 1369 O O . ASN A 1 168 ? -4.203 30.447 -2.678 1.00 46.25 168 ASN A O 1
ATOM 1373 N N . ASN A 1 169 ? -6.428 30.165 -2.888 1.00 36.97 169 ASN A N 1
ATOM 1374 C CA . ASN A 1 169 ? -6.908 31.436 -3.432 1.00 36.97 169 ASN A CA 1
ATOM 1375 C C . ASN A 1 169 ? -8.379 31.231 -3.806 1.00 36.97 169 ASN A C 1
ATOM 1377 O O . ASN A 1 169 ? -8.701 30.479 -4.728 1.00 36.97 169 ASN A O 1
ATOM 1381 N N . GLU A 1 170 ? -9.228 31.842 -2.985 1.00 44.97 170 GLU A N 1
ATOM 1382 C CA . GLU A 1 170 ? -10.632 32.138 -3.245 1.00 44.97 170 GLU A CA 1
ATOM 1383 C C . GLU A 1 170 ? -10.761 32.969 -4.528 1.00 44.97 170 GLU A C 1
ATOM 1385 O O . GLU A 1 170 ? -9.929 33.840 -4.781 1.00 44.97 170 GLU A O 1
ATOM 1390 N N . ASP A 1 171 ? -11.770 32.649 -5.338 1.00 39.09 171 ASP A N 1
ATOM 1391 C CA . ASP A 1 171 ? -12.856 33.557 -5.745 1.00 39.09 171 ASP A CA 1
ATOM 1392 C C . ASP A 1 171 ? -13.954 32.748 -6.465 1.00 39.09 171 ASP A C 1
ATOM 1394 O O . ASP A 1 171 ? -13.640 32.038 -7.453 1.00 39.09 171 ASP A O 1
#

Solvent-accessible surface area (backbone atoms only — not comparable to full-atom values): 10469 Å² total; per-residue (Å²): 112,52,53,97,88,51,49,58,66,58,44,50,54,50,50,46,51,46,28,59,74,74,60,80,37,53,50,86,40,77,68,26,38,51,52,48,47,51,49,51,43,75,32,34,52,73,68,40,24,59,53,51,74,68,42,80,66,52,82,80,48,55,65,66,57,56,43,54,57,33,41,55,48,53,53,53,51,51,50,50,52,52,52,50,51,50,52,51,53,52,51,55,53,50,50,61,56,61,74,64,62,75,80,84,75,88,75,81,92,81,86,84,89,84,82,86,85,87,87,83,79,80,79,77,76,90,72,77,54,42,11,86,76,83,62,48,69,83,42,48,53,94,69,32,65,66,55,58,49,53,54,48,51,52,50,52,50,52,53,51,50,50,63,70,66,66,80,84,78,91,132

Secondary structure (DSSP, 8-state):
---TT--HHHHHHHHHHHIIIII---TTSHHHHHHHHHHHHHTS-HHHHHHHTTSTTTTTS-HHHHHHHHHHHHHHHHHHHHHHHHHHHHHHHHHHHHTT----------------------PPP----B-TTT--BT--GGG-HHHHHHHHHHHHHHHHHHHHH------